Protein AF-A0A6I9SEG3-F1 (afdb_monomer_lite)

Foldseek 3Di:
DAWDDDVVQVVVQVCQCFPDPDVDTGHDHDTDDDPDCDDPLVVQLVVQLVVLVVVLVVPPDDDPPDPNVQVPDPVSSSVVSSVLVVVCVVCVVDDPVPDDPVVVVVVCCVVVVVVVVD

InterPro domains:
  IPR015257 Repressor of RNA polymerase III transcription Maf1 [PF09174] (26-107)
  IPR015257 Repressor of RNA polymerase III transcription Maf1 [PTHR22504] (1-107)
  IPR038564 Repressor of RNA polymerase III transcription Maf1 superfamily [G3DSA:3.40.1000.50] (1-115)

Structure (mmCIF, N/CA/C/O backbone):
data_AF-A0A6I9SEG3-F1
#
_entry.id   AF-A0A6I9SEG3-F1
#
loop_
_atom_site.group_PDB
_atom_site.id
_atom_site.type_symbol
_atom_site.label_atom_id
_atom_site.label_alt_id
_atom_site.label_comp_id
_atom_site.label_asym_id
_atom_site.label_entity_id
_atom_site.label_seq_id
_atom_site.pdbx_PDB_ins_code
_atom_site.Cartn_x
_atom_site.Cartn_y
_atom_site.Cartn_z
_atom_site.occupancy
_atom_site.B_iso_or_equiv
_atom_site.auth_seq_id
_atom_site.auth_comp_id
_atom_site.auth_asym_id
_atom_site.auth_atom_id
_atom_site.pdbx_PDB_model_num
ATOM 1 N N . MET A 1 1 ? -9.961 -2.271 -1.460 1.00 85.06 1 MET A N 1
ATOM 2 C CA . MET A 1 1 ? -9.413 -1.108 -2.186 1.00 85.06 1 MET A CA 1
ATOM 3 C C . MET A 1 1 ? -9.786 -1.243 -3.657 1.00 85.06 1 MET A C 1
ATOM 5 O O . MET A 1 1 ? -9.924 -2.370 -4.115 1.00 85.06 1 MET A O 1
ATOM 9 N N . LYS A 1 2 ? -9.978 -0.153 -4.417 1.00 86.38 2 LYS A N 1
ATOM 10 C CA . LYS A 1 2 ? -10.223 -0.264 -5.876 1.00 86.38 2 LYS A CA 1
ATOM 11 C C . LYS A 1 2 ? -8.982 0.166 -6.651 1.00 86.38 2 LYS A C 1
ATOM 13 O O . LYS A 1 2 ? -8.599 1.328 -6.513 1.00 86.38 2 LYS A O 1
ATOM 18 N N . PHE A 1 3 ? -8.436 -0.730 -7.473 1.00 88.44 3 PHE A N 1
ATOM 19 C CA . PHE A 1 3 ? -7.360 -0.426 -8.417 1.00 88.44 3 PHE A CA 1
ATOM 20 C C . PHE A 1 3 ? -7.751 0.721 -9.357 1.00 88.44 3 PHE A C 1
ATOM 22 O O . PHE A 1 3 ? -8.902 0.827 -9.803 1.00 88.44 3 PHE A O 1
ATOM 29 N N . LEU A 1 4 ? -6.793 1.603 -9.612 1.00 91.12 4 LEU A N 1
ATOM 30 C CA . LEU A 1 4 ? -6.925 2.743 -10.498 1.00 91.12 4 LEU A CA 1
ATOM 31 C C . LEU A 1 4 ? -5.941 2.579 -11.649 1.00 91.12 4 LEU A C 1
ATOM 33 O O . LEU A 1 4 ? -4.731 2.618 -11.446 1.00 91.12 4 LEU A O 1
ATOM 37 N N . GLU A 1 5 ? -6.474 2.469 -12.861 1.00 91.44 5 GLU A N 1
ATOM 38 C CA . GLU A 1 5 ? -5.663 2.615 -14.064 1.00 91.44 5 GLU A CA 1
ATOM 39 C C . GLU A 1 5 ? -5.167 4.059 -14.142 1.00 91.44 5 GLU A C 1
ATOM 41 O O . GLU A 1 5 ? -5.957 5.007 -14.210 1.00 91.44 5 GLU A O 1
ATOM 46 N N . TYR A 1 6 ? -3.849 4.227 -14.090 1.00 92.31 6 TYR A N 1
ATOM 47 C CA . TYR A 1 6 ? -3.211 5.530 -14.148 1.00 92.31 6 TYR A CA 1
A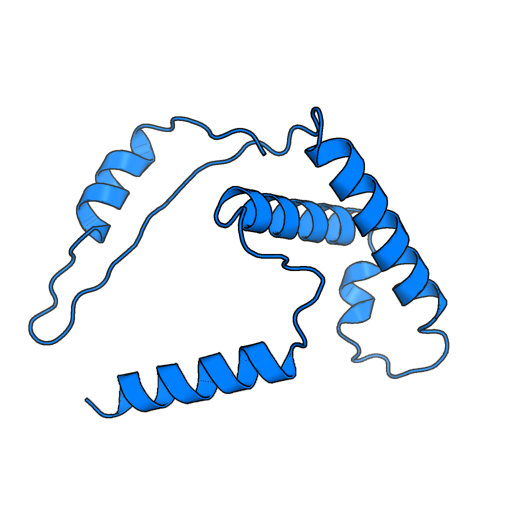TOM 48 C C . TYR A 1 6 ? -2.006 5.457 -15.082 1.00 92.31 6 TYR A C 1
ATOM 50 O O . TYR A 1 6 ? -0.883 5.164 -14.677 1.00 92.31 6 TYR A O 1
ATOM 58 N N . THR A 1 7 ? -2.271 5.758 -16.352 1.00 92.31 7 THR A N 1
ATOM 59 C CA . THR A 1 7 ? -1.322 5.593 -17.460 1.00 92.31 7 THR A CA 1
ATOM 60 C C . THR A 1 7 ? 0.029 6.297 -17.291 1.00 92.31 7 THR A C 1
ATOM 62 O O . THR A 1 7 ? 1.019 5.784 -17.807 1.00 92.31 7 THR A O 1
ATOM 65 N N . PRO A 1 8 ? 0.168 7.424 -16.556 1.00 92.44 8 PRO A N 1
ATOM 66 C CA . PRO A 1 8 ? 1.493 7.998 -16.326 1.00 92.44 8 PRO A CA 1
ATOM 67 C C . PRO A 1 8 ? 2.429 7.123 -15.477 1.00 92.44 8 PRO A C 1
ATOM 69 O O . PRO A 1 8 ? 3.634 7.361 -15.504 1.00 92.44 8 PRO A O 1
ATOM 72 N N . LEU A 1 9 ? 1.915 6.138 -14.728 1.00 95.81 9 LEU A N 1
ATOM 73 C CA . LEU A 1 9 ? 2.760 5.170 -14.017 1.00 95.81 9 LEU A CA 1
ATOM 74 C C . LEU A 1 9 ? 3.311 4.083 -14.948 1.00 95.81 9 LEU A C 1
ATOM 76 O O . LEU A 1 9 ? 4.362 3.530 -14.644 1.00 95.81 9 LEU A O 1
ATOM 80 N N . ASP A 1 10 ? 2.684 3.826 -16.099 1.00 95.06 10 ASP A N 1
ATOM 81 C CA . ASP A 1 10 ? 3.070 2.731 -17.001 1.00 95.06 10 ASP A CA 1
ATOM 82 C C . ASP A 1 10 ? 4.504 2.888 -17.521 1.00 95.06 10 ASP A C 1
ATOM 84 O O . ASP A 1 10 ? 5.260 1.921 -17.577 1.00 95.06 10 ASP A O 1
ATOM 88 N N . SER A 1 11 ? 4.911 4.113 -17.869 1.00 94.31 11 SER A N 1
ATOM 89 C CA . SER A 1 11 ? 6.274 4.381 -18.346 1.00 94.31 11 SER A CA 1
ATOM 90 C C . SER A 1 11 ? 7.321 4.194 -17.247 1.00 94.31 11 SER A C 1
ATOM 92 O O . SER A 1 11 ? 8.426 3.728 -17.524 1.00 94.31 11 SER A O 1
ATOM 94 N N . ILE A 1 12 ? 6.971 4.518 -16.000 1.00 96.19 12 ILE A N 1
ATOM 95 C CA . ILE A 1 12 ? 7.836 4.313 -14.837 1.00 96.19 12 ILE A CA 1
ATOM 96 C C . ILE A 1 12 ? 7.923 2.821 -14.514 1.00 96.19 12 ILE A C 1
ATOM 98 O O . ILE A 1 12 ? 9.017 2.313 -14.291 1.00 96.19 12 ILE A O 1
ATOM 102 N N . ASN A 1 13 ? 6.800 2.106 -14.556 1.00 96.50 13 ASN A N 1
ATOM 103 C CA . ASN A 1 13 ? 6.761 0.662 -14.345 1.00 96.50 13 ASN A CA 1
ATOM 104 C C . ASN A 1 13 ? 7.570 -0.074 -15.410 1.00 96.50 13 ASN A C 1
ATOM 106 O O . ASN A 1 13 ? 8.369 -0.934 -15.067 1.00 96.50 13 ASN A O 1
ATOM 110 N N . LEU A 1 14 ? 7.464 0.324 -16.681 1.00 95.62 14 LEU A N 1
ATOM 111 C CA . LEU A 1 14 ? 8.286 -0.242 -17.752 1.00 95.62 14 LEU A CA 1
ATOM 112 C C . LEU A 1 14 ? 9.785 -0.017 -17.508 1.00 95.62 14 LEU A C 1
ATOM 114 O O . LEU A 1 14 ? 10.595 -0.900 -17.777 1.00 95.62 14 LEU A O 1
ATOM 118 N N . PHE A 1 15 ? 10.162 1.158 -16.997 1.00 95.44 15 PHE A N 1
ATOM 119 C CA . PHE A 1 15 ? 11.548 1.450 -16.640 1.00 95.44 15 PHE A CA 1
ATOM 120 C C . PHE A 1 15 ? 12.036 0.606 -15.450 1.00 95.44 15 PHE A C 1
ATOM 122 O O . PHE A 1 15 ? 13.175 0.142 -15.459 1.00 95.44 15 PHE A O 1
ATOM 129 N N . LEU A 1 16 ? 11.187 0.404 -14.439 1.00 96.38 16 LEU A N 1
ATOM 130 C CA . LEU A 1 16 ? 11.526 -0.307 -13.205 1.00 96.38 16 LEU A CA 1
ATOM 131 C C . LEU A 1 16 ? 11.357 -1.830 -13.282 1.00 96.38 16 LEU A C 1
ATOM 133 O O . LEU A 1 16 ? 11.828 -2.514 -12.379 1.00 96.38 16 LEU A O 1
ATOM 137 N N . ASP A 1 17 ? 10.714 -2.370 -14.318 1.00 95.81 17 ASP A N 1
ATOM 138 C CA . ASP A 1 17 ? 10.405 -3.801 -14.431 1.00 95.81 17 ASP A CA 1
ATOM 139 C C . ASP A 1 17 ? 11.675 -4.675 -14.405 1.00 95.81 17 ASP A C 1
ATOM 141 O O . ASP A 1 17 ? 11.736 -5.683 -13.698 1.00 95.81 17 ASP A O 1
ATOM 145 N N . HIS A 1 18 ? 12.723 -4.252 -15.123 1.00 94.81 18 HIS A N 1
ATOM 146 C CA . HIS A 1 18 ? 14.011 -4.952 -15.206 1.00 94.81 18 HIS A CA 1
ATOM 147 C C . HIS A 1 18 ? 15.180 -3.968 -15.372 1.00 94.81 18 HIS A C 1
ATOM 149 O O . HIS A 1 18 ? 15.936 -4.023 -16.348 1.00 94.81 18 HIS A O 1
ATOM 155 N N . LEU A 1 19 ? 15.345 -3.049 -14.418 1.00 95.56 19 LEU A N 1
ATOM 156 C CA . LEU A 1 19 ? 16.442 -2.084 -14.454 1.00 95.56 19 LEU A CA 1
ATOM 157 C C . LEU A 1 19 ? 17.771 -2.774 -14.109 1.00 95.56 19 LEU A C 1
ATOM 159 O O . LEU A 1 19 ? 18.096 -2.999 -12.944 1.00 95.56 19 LEU A O 1
ATOM 163 N N . ASN A 1 20 ? 18.535 -3.118 -15.143 1.00 95.31 20 ASN A N 1
ATOM 164 C CA . ASN A 1 20 ? 19.813 -3.815 -15.025 1.00 95.31 20 ASN A CA 1
ATOM 165 C C . ASN A 1 20 ? 20.966 -2.834 -14.729 1.00 95.31 20 ASN A C 1
ATOM 167 O O . ASN A 1 20 ? 21.211 -1.907 -15.501 1.00 95.31 20 ASN A O 1
ATOM 171 N N . LEU A 1 21 ? 21.688 -3.069 -13.630 1.00 95.00 21 LEU A N 1
ATOM 172 C CA . LEU A 1 21 ? 22.849 -2.295 -13.174 1.00 95.00 21 LEU A CA 1
ATOM 173 C C . LEU A 1 21 ? 24.175 -3.075 -13.299 1.00 95.00 21 LEU A C 1
ATOM 175 O O . LEU A 1 21 ? 25.167 -2.721 -12.667 1.00 95.00 21 LEU A O 1
ATOM 179 N N . GLY A 1 22 ? 24.202 -4.139 -14.104 1.00 93.25 22 GLY A N 1
ATOM 180 C CA . GLY A 1 22 ? 25.342 -5.035 -14.286 1.00 93.25 22 GLY A CA 1
ATOM 181 C C . GLY A 1 22 ? 25.204 -6.283 -13.421 1.00 93.25 22 GLY A C 1
ATOM 182 O O . GLY A 1 22 ? 24.692 -7.299 -13.882 1.00 93.25 22 GLY A O 1
ATOM 183 N N . GLU A 1 23 ? 25.658 -6.198 -12.172 1.00 93.06 23 GLU A N 1
ATOM 184 C CA . GLU A 1 23 ? 25.646 -7.329 -11.226 1.00 93.06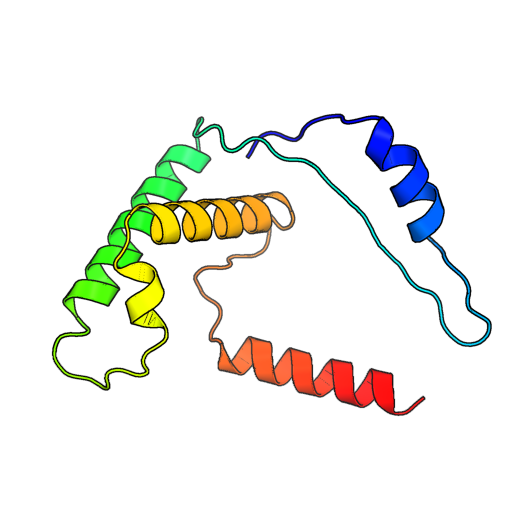 23 GLU A CA 1
ATOM 185 C C . GLU A 1 23 ? 24.315 -7.469 -10.473 1.00 93.06 23 GLU A C 1
ATOM 187 O O . GLU A 1 23 ? 24.002 -8.535 -9.950 1.00 93.06 23 GLU A O 1
ATOM 192 N N . SER A 1 24 ? 23.495 -6.415 -10.487 1.00 89.69 24 SER A N 1
ATOM 193 C CA . SER A 1 24 ? 22.208 -6.360 -9.795 1.00 89.69 24 SER A CA 1
ATOM 194 C C . SER A 1 24 ? 21.107 -5.878 -10.729 1.00 89.69 24 SER A C 1
ATOM 196 O O . SER A 1 24 ? 21.340 -5.094 -11.649 1.00 89.69 24 SER A O 1
ATOM 198 N N . THR A 1 25 ? 19.878 -6.326 -10.480 1.00 93.38 25 THR A N 1
ATOM 199 C CA . THR A 1 25 ? 18.681 -5.843 -11.180 1.00 93.38 25 THR A CA 1
ATOM 200 C C . THR A 1 25 ? 17.717 -5.251 -10.167 1.00 93.38 25 THR A C 1
ATOM 202 O O . THR A 1 25 ? 17.353 -5.913 -9.197 1.00 93.38 25 THR A O 1
ATOM 205 N N . ILE A 1 26 ? 17.292 -4.013 -10.399 1.00 93.75 26 ILE A N 1
ATOM 206 C CA . ILE A 1 26 ? 16.217 -3.387 -9.634 1.00 93.75 26 ILE A CA 1
ATOM 207 C C . ILE A 1 26 ? 14.891 -3.770 -10.286 1.00 93.75 26 ILE A C 1
ATOM 209 O O . ILE A 1 26 ? 14.727 -3.635 -11.500 1.00 93.75 26 ILE A O 1
ATOM 213 N N . LYS A 1 27 ? 13.956 -4.229 -9.452 1.00 94.62 27 LYS A N 1
ATOM 214 C CA . LYS A 1 27 ? 12.556 -4.440 -9.813 1.00 94.62 27 LYS A CA 1
ATOM 215 C C . LYS A 1 27 ? 11.685 -3.499 -9.003 1.00 94.62 27 LYS A C 1
ATOM 217 O O . LYS A 1 27 ? 11.816 -3.434 -7.782 1.00 94.62 27 LYS A O 1
ATOM 222 N N . GLY A 1 28 ? 10.797 -2.786 -9.674 1.00 94.06 28 GLY A N 1
ATOM 223 C CA . GLY A 1 28 ? 9.831 -1.906 -9.038 1.00 94.06 28 GLY A CA 1
ATOM 224 C C . GLY A 1 28 ? 8.514 -1.909 -9.793 1.00 94.06 28 GLY A C 1
ATOM 225 O O . GLY A 1 28 ? 8.477 -2.108 -11.003 1.00 94.06 28 GLY A O 1
ATOM 226 N N . ASN A 1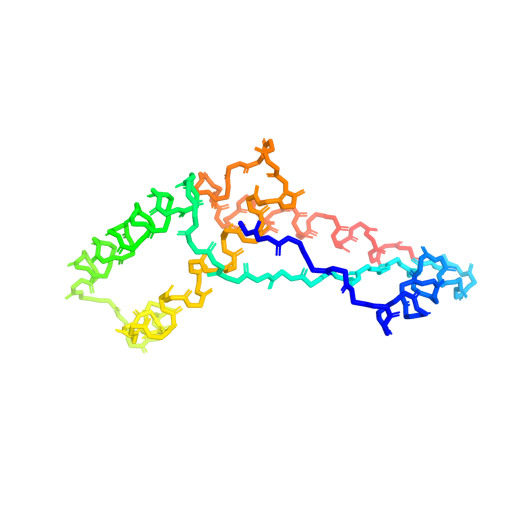 29 ? 7.434 -1.689 -9.054 1.00 94.31 29 ASN A N 1
ATOM 227 C CA . ASN A 1 29 ? 6.093 -1.577 -9.599 1.00 94.31 29 ASN A CA 1
ATOM 228 C C . ASN A 1 29 ? 5.321 -0.540 -8.778 1.00 94.31 29 ASN A C 1
ATOM 230 O O . ASN A 1 29 ? 5.370 -0.543 -7.546 1.00 94.31 29 ASN A O 1
ATOM 234 N N . LEU A 1 30 ? 4.648 0.371 -9.467 1.00 95.19 30 LEU A N 1
ATOM 235 C CA . LEU A 1 30 ? 3.827 1.427 -8.905 1.00 95.19 30 LEU A CA 1
ATOM 236 C C . LEU A 1 30 ? 2.374 1.157 -9.274 1.00 95.19 30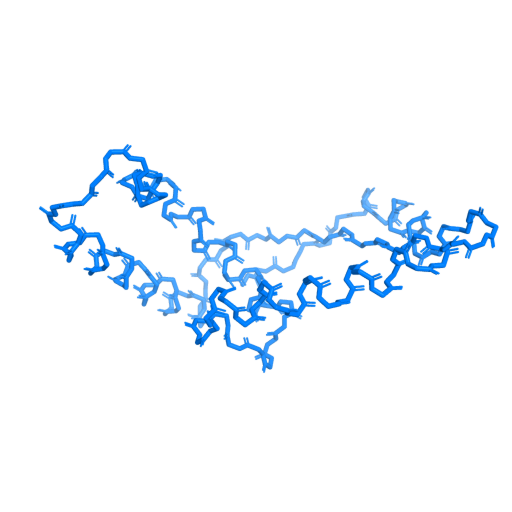 LEU A C 1
ATOM 238 O O . LEU A 1 30 ? 2.004 1.135 -10.448 1.00 95.19 30 LEU A O 1
ATOM 242 N N . GLU A 1 31 ? 1.543 1.019 -8.251 1.00 93.75 31 GLU A N 1
ATOM 243 C CA . GLU A 1 31 ? 0.117 0.756 -8.390 1.00 93.75 31 GLU A CA 1
ATOM 244 C C . GLU A 1 31 ? -0.681 1.803 -7.616 1.00 93.75 31 GLU A C 1
ATOM 246 O O . GLU A 1 31 ? -0.318 2.204 -6.507 1.00 93.75 31 GLU A O 1
ATOM 251 N N . ALA A 1 32 ? -1.782 2.266 -8.207 1.00 92.44 32 ALA A N 1
ATOM 252 C CA . ALA A 1 32 ? -2.650 3.261 -7.599 1.00 92.44 32 ALA A CA 1
ATOM 253 C C . ALA A 1 32 ? -3.954 2.617 -7.124 1.00 92.44 32 ALA A C 1
ATOM 255 O O . ALA A 1 32 ? -4.625 1.890 -7.856 1.00 92.44 32 ALA A O 1
ATOM 256 N N . PHE A 1 33 ? -4.361 2.952 -5.901 1.00 90.50 33 PHE A N 1
ATOM 257 C CA . PHE A 1 33 ? -5.590 2.450 -5.299 1.00 90.50 33 PHE A CA 1
ATO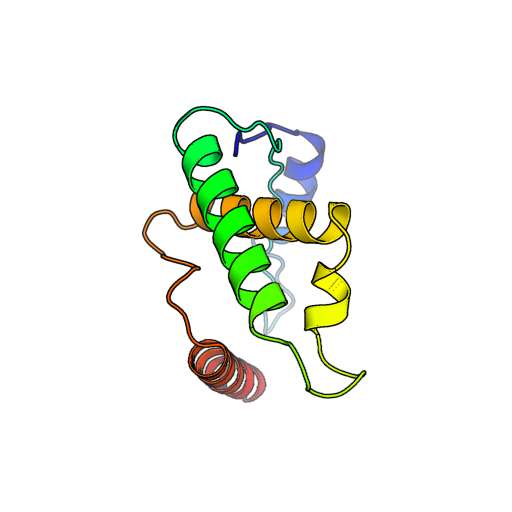M 258 C C . PHE A 1 33 ? -6.435 3.593 -4.745 1.00 90.50 33 PHE A C 1
ATOM 260 O O . PHE A 1 33 ? -5.928 4.535 -4.141 1.00 90.50 33 PHE A O 1
ATOM 267 N N . SER A 1 34 ? -7.756 3.497 -4.907 1.00 88.81 34 SER A N 1
ATOM 268 C CA . SER A 1 34 ? -8.691 4.376 -4.202 1.00 88.81 34 SER A CA 1
ATOM 269 C C . SER A 1 34 ? -9.136 3.769 -2.876 1.00 88.81 34 SER A C 1
ATOM 271 O O . SER A 1 34 ? -9.512 2.594 -2.801 1.00 88.81 34 SER A O 1
ATOM 273 N N . CYS A 1 35 ? -9.197 4.622 -1.856 1.00 82.25 35 CYS A N 1
ATOM 274 C CA . CYS A 1 35 ? -9.585 4.282 -0.489 1.00 82.25 35 CYS A CA 1
ATOM 275 C C . CYS A 1 35 ? -11.108 4.147 -0.280 1.00 82.25 35 CYS A C 1
ATOM 277 O O . CYS A 1 35 ? -11.638 4.517 0.769 1.00 82.25 35 CYS A O 1
ATOM 279 N N . LYS A 1 36 ? -11.862 3.699 -1.293 1.00 79.62 36 LYS A N 1
ATOM 280 C CA . LYS A 1 36 ? -13.321 3.551 -1.173 1.00 79.62 36 LYS A CA 1
ATOM 281 C C . LYS A 1 36 ? -13.656 2.317 -0.327 1.00 79.62 36 LYS A C 1
ATOM 283 O O . LYS A 1 36 ? -13.333 1.202 -0.712 1.00 79.62 36 LYS A O 1
ATOM 288 N N . HIS A 1 37 ? -14.355 2.524 0.790 1.00 71.38 37 HIS A N 1
ATOM 289 C CA . HIS A 1 37 ? -14.825 1.458 1.682 1.00 71.38 37 HIS A CA 1
ATOM 290 C C . HIS A 1 37 ? -16.107 0.801 1.154 1.00 71.38 37 HIS A C 1
ATOM 292 O O . HIS A 1 37 ? -17.215 1.140 1.580 1.00 71.38 37 HIS A O 1
ATOM 298 N N . THR A 1 38 ? -15.983 -0.137 0.221 1.00 74.31 38 THR A N 1
ATOM 299 C CA . THR A 1 38 ? -17.132 -0.893 -0.300 1.00 74.31 38 THR A CA 1
ATOM 300 C C . THR A 1 38 ? -17.004 -2.379 0.007 1.00 74.31 38 THR A C 1
ATOM 302 O O . THR A 1 38 ? -15.916 -2.934 -0.063 1.00 74.31 38 THR A O 1
ATOM 305 N N . GLY A 1 39 ? -18.122 -3.036 0.330 1.00 80.75 39 GLY A N 1
ATOM 306 C CA . GLY A 1 39 ? -18.159 -4.485 0.544 1.00 80.75 39 GLY A CA 1
ATOM 307 C C . GLY A 1 39 ? -17.308 -4.950 1.731 1.00 80.75 39 GLY A C 1
ATOM 308 O O . GLY A 1 39 ? -17.469 -4.456 2.849 1.00 80.75 39 GLY A O 1
ATOM 309 N N . THR A 1 40 ? -16.420 -5.911 1.478 1.00 80.62 40 THR A N 1
ATOM 310 C CA . THR A 1 40 ? -15.530 -6.543 2.466 1.00 80.62 40 THR A CA 1
ATOM 311 C C . THR A 1 40 ? -14.583 -5.544 3.132 1.00 80.62 40 THR A C 1
ATOM 313 O O . THR A 1 40 ? -14.406 -5.608 4.349 1.00 80.62 40 THR A O 1
ATOM 316 N N . ASP A 1 41 ? -14.088 -4.551 2.386 1.00 84.88 41 ASP A N 1
ATOM 317 C CA . ASP A 1 41 ? -13.200 -3.501 2.907 1.00 84.88 41 ASP A CA 1
ATOM 318 C C . ASP A 1 41 ? -13.834 -2.718 4.057 1.00 84.88 41 ASP A C 1
ATOM 320 O O . ASP A 1 41 ? -13.152 -2.337 5.000 1.00 84.88 41 ASP A O 1
ATOM 324 N N . ARG A 1 42 ? -15.152 -2.479 4.000 1.00 88.31 42 ARG A N 1
ATOM 325 C CA . ARG A 1 42 ? -15.866 -1.735 5.049 1.00 88.31 42 ARG A CA 1
ATOM 326 C C . ARG A 1 42 ? -15.918 -2.523 6.356 1.00 88.31 42 ARG A C 1
ATOM 328 O O . ARG A 1 42 ? -15.857 -1.934 7.432 1.00 88.31 42 ARG A O 1
ATOM 335 N N . LYS A 1 43 ? -16.066 -3.848 6.275 1.00 88.62 43 LYS A N 1
ATOM 336 C CA . LYS A 1 43 ? -16.074 -4.713 7.460 1.00 88.62 43 LYS A CA 1
ATOM 337 C C . LYS A 1 43 ? -14.678 -4.769 8.077 1.00 88.62 43 LYS A C 1
ATOM 339 O O . LYS A 1 43 ? -14.549 -4.579 9.282 1.00 88.62 43 LYS A O 1
ATOM 344 N N . LEU A 1 44 ? -13.656 -4.959 7.244 1.00 87.25 44 LEU A N 1
ATOM 345 C CA . LEU A 1 44 ? -12.258 -4.975 7.675 1.00 87.25 44 LEU A CA 1
ATOM 346 C C . LEU A 1 44 ? -11.834 -3.630 8.278 1.00 87.25 44 LEU A C 1
ATOM 348 O O . LEU A 1 44 ? -11.268 -3.616 9.364 1.00 87.25 44 LEU A O 1
ATOM 352 N N . SER A 1 45 ? -12.199 -2.501 7.661 1.00 90.44 45 SER A N 1
ATOM 353 C CA . SER A 1 45 ? -11.875 -1.171 8.197 1.00 90.44 45 SER A CA 1
ATOM 354 C C . SER A 1 45 ? -12.467 -0.929 9.583 1.00 90.44 45 SER A C 1
ATOM 356 O O . SER A 1 45 ? -11.824 -0.321 10.428 1.00 90.44 45 SER A O 1
ATOM 358 N N . LEU A 1 46 ? -13.702 -1.391 9.818 1.00 91.88 46 LEU A N 1
ATOM 359 C CA . LEU A 1 46 ? -14.350 -1.258 11.124 1.00 91.88 46 LEU A CA 1
ATOM 360 C C . LEU A 1 46 ? -13.689 -2.164 12.166 1.00 91.88 46 LEU A C 1
ATOM 362 O O . LEU A 1 46 ? -13.473 -1.721 13.287 1.00 91.88 46 LEU A O 1
ATOM 366 N N . SER A 1 47 ? -13.350 -3.401 11.788 1.00 91.88 47 SER A N 1
ATOM 367 C CA . SER A 1 47 ? -12.636 -4.338 12.663 1.00 91.88 47 SER A CA 1
ATOM 368 C C . SER A 1 47 ? -11.291 -3.767 13.114 1.00 91.88 47 SER A C 1
ATOM 370 O O . SER A 1 47 ? -11.011 -3.758 14.305 1.00 91.88 47 SER A O 1
ATOM 372 N N . LEU A 1 48 ? -10.505 -3.233 12.174 1.00 90.88 48 LEU A N 1
ATOM 373 C CA . LEU A 1 48 ? -9.199 -2.634 12.455 1.00 90.88 48 LEU A CA 1
ATOM 374 C C . LEU A 1 48 ? -9.314 -1.372 13.320 1.00 90.88 48 LEU A C 1
ATOM 376 O O . LEU A 1 48 ? -8.520 -1.178 14.230 1.00 90.88 48 LEU A O 1
ATOM 380 N N . GLU A 1 49 ? -10.308 -0.510 13.076 1.00 92.56 49 GLU A N 1
ATOM 381 C CA . GLU A 1 49 ? -10.520 0.683 13.913 1.00 92.56 49 GLU A CA 1
ATOM 382 C C . GLU A 1 49 ? -10.828 0.300 15.369 1.00 92.56 49 GLU A C 1
ATOM 384 O O . GLU A 1 49 ? -10.323 0.949 16.284 1.00 92.56 49 GLU A O 1
ATOM 389 N N . HIS A 1 50 ? -11.629 -0.750 15.581 1.00 92.25 50 HIS A N 1
ATOM 390 C CA . HIS A 1 50 ? -11.912 -1.279 16.916 1.00 92.25 50 HIS A CA 1
ATOM 391 C C . HIS A 1 50 ? -10.656 -1.835 17.586 1.00 92.25 50 HIS A C 1
ATOM 393 O O . HIS A 1 50 ? -10.348 -1.437 18.702 1.00 92.25 50 HIS A O 1
ATOM 399 N N . GLU A 1 51 ? -9.899 -2.674 16.884 1.00 89.88 51 GLU A N 1
ATOM 400 C CA . GLU A 1 51 ? -8.666 -3.273 17.400 1.00 89.88 51 GLU A CA 1
ATOM 401 C C . GLU A 1 51 ? -7.628 -2.214 17.805 1.00 89.88 51 GLU A C 1
ATOM 403 O O . GLU A 1 51 ? -7.063 -2.273 18.896 1.00 89.88 51 GLU A O 1
ATOM 408 N N . ILE A 1 52 ? -7.440 -1.180 16.978 1.00 89.38 52 ILE A N 1
ATOM 409 C CA . ILE A 1 52 ? -6.536 -0.065 17.291 1.00 89.38 52 ILE A CA 1
ATOM 410 C C . ILE A 1 52 ? -7.008 0.694 18.540 1.00 89.38 52 ILE A C 1
ATOM 412 O O . ILE A 1 52 ? -6.192 1.096 19.368 1.00 89.38 52 ILE A O 1
ATOM 416 N N . LEU A 1 53 ? -8.316 0.928 18.677 1.00 90.00 53 LEU A N 1
ATOM 417 C CA . LEU A 1 53 ? -8.879 1.611 19.844 1.00 90.00 53 LEU A CA 1
ATOM 418 C C . LEU A 1 53 ? -8.748 0.779 21.120 1.00 90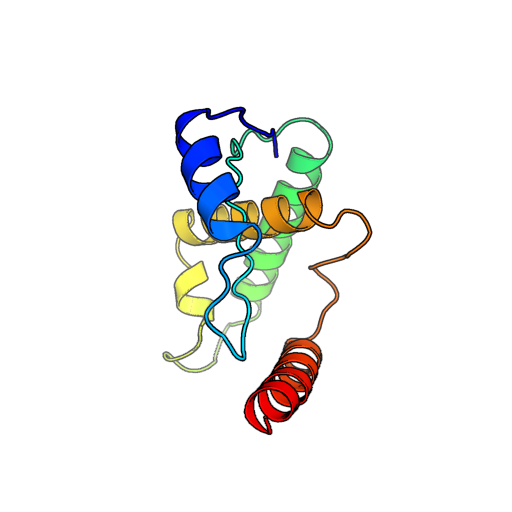.00 53 LEU A C 1
ATOM 420 O O . LEU A 1 53 ? -8.419 1.339 22.165 1.00 90.00 53 LEU A O 1
ATOM 424 N N . ASP A 1 54 ? -8.962 -0.531 21.031 1.00 88.69 54 ASP A N 1
ATOM 425 C CA . ASP A 1 54 ? -8.795 -1.450 22.153 1.00 88.69 54 ASP A CA 1
ATOM 426 C C . ASP A 1 54 ? -7.328 -1.491 22.600 1.00 88.69 54 ASP A C 1
ATOM 428 O O . ASP A 1 54 ? -7.046 -1.399 23.795 1.00 88.69 54 ASP A O 1
ATOM 432 N N . TYR A 1 55 ? -6.389 -1.531 21.650 1.00 83.88 55 TYR A N 1
ATOM 433 C CA . TYR A 1 55 ? -4.954 -1.469 21.927 1.00 83.88 55 TYR A CA 1
ATOM 434 C C . TYR A 1 55 ? -4.546 -0.145 22.597 1.00 83.88 55 TYR A C 1
ATOM 436 O O . TYR A 1 55 ? -3.839 -0.136 23.605 1.00 83.88 55 TYR A O 1
ATOM 444 N N . LEU A 1 56 ? -5.058 0.986 22.097 1.00 84.12 56 LEU A N 1
ATOM 445 C CA . LEU A 1 56 ? -4.846 2.305 22.707 1.00 84.12 56 LEU A CA 1
ATOM 446 C C . LEU A 1 56 ? -5.437 2.400 24.120 1.00 84.12 56 LEU A C 1
ATOM 448 O O . LEU A 1 56 ? -4.841 3.030 24.989 1.00 84.12 56 LEU A O 1
ATOM 452 N N . GLY A 1 57 ? -6.594 1.777 24.359 1.00 81.88 57 GLY A N 1
ATOM 453 C CA . GLY A 1 57 ? -7.237 1.740 25.673 1.00 81.88 57 GLY A CA 1
ATOM 454 C C . GLY A 1 57 ? -6.489 0.883 26.699 1.00 81.88 57 GLY A C 1
ATOM 455 O O . GLY A 1 57 ? -6.540 1.181 27.890 1.00 81.88 57 GLY A O 1
ATOM 456 N N . GLN A 1 58 ? -5.775 -0.152 26.248 1.00 75.56 58 GLN A N 1
ATOM 457 C CA . GLN A 1 58 ? -4.944 -1.023 27.092 1.00 75.56 58 GLN A CA 1
ATOM 458 C C . GLN A 1 58 ? -3.570 -0.410 27.421 1.00 75.56 58 GLN A C 1
ATOM 460 O O . GLN A 1 58 ? -2.958 -0.769 28.423 1.00 75.56 58 GLN A O 1
ATOM 465 N N . SER A 1 59 ? -3.104 0.551 26.618 1.00 64.44 59 SER A N 1
ATOM 466 C CA . SER A 1 59 ? -1.826 1.269 26.753 1.00 64.44 59 SER A CA 1
ATOM 467 C C . SER A 1 59 ? -1.839 2.334 27.874 1.00 64.44 59 SER A C 1
ATOM 469 O O . SER A 1 59 ? -1.392 3.465 27.674 1.00 64.44 59 SER A O 1
ATOM 471 N N . SER A 1 60 ? -2.380 2.028 29.057 1.00 54.66 60 SER A N 1
ATOM 472 C CA . SER A 1 60 ? -2.673 3.060 30.061 1.00 54.66 60 SER A CA 1
ATOM 473 C C . SER A 1 60 ? -1.492 3.529 30.924 1.00 54.66 60 SER A C 1
ATOM 475 O O . SER A 1 60 ? -1.750 4.328 31.817 1.00 54.66 60 SER A O 1
ATOM 477 N N . ASP A 1 61 ? -0.241 3.074 30.734 1.00 58.84 61 ASP A N 1
ATOM 478 C CA . ASP A 1 61 ? 0.849 3.514 31.635 1.00 58.84 61 ASP A CA 1
ATOM 479 C C . ASP A 1 61 ? 2.304 3.276 31.156 1.00 58.84 61 ASP A C 1
ATOM 481 O O . ASP A 1 61 ? 3.173 2.898 31.941 1.00 58.84 61 ASP A O 1
ATOM 485 N N . SER A 1 62 ? 2.637 3.426 29.866 1.00 51.62 62 SER A N 1
ATOM 486 C CA . SER A 1 62 ? 4.000 3.088 29.398 1.00 51.62 62 SER A CA 1
ATOM 487 C C . SER A 1 62 ? 4.583 4.081 28.395 1.00 51.62 62 SER A C 1
ATOM 489 O O . SER A 1 62 ? 4.025 4.281 27.325 1.00 51.62 62 SER A O 1
ATOM 491 N N . ASP A 1 63 ? 5.716 4.660 28.804 1.00 57.00 63 ASP A N 1
ATOM 492 C CA . ASP A 1 63 ? 6.728 5.451 28.092 1.00 57.00 63 ASP A CA 1
ATOM 493 C C . ASP A 1 63 ? 6.275 6.438 26.983 1.00 57.00 63 ASP A C 1
ATOM 495 O O . ASP A 1 63 ? 5.767 6.029 25.936 1.00 57.00 63 ASP A O 1
ATOM 499 N N . PRO A 1 64 ? 6.588 7.747 27.106 1.00 53.94 64 PRO A N 1
ATOM 500 C CA . PRO A 1 64 ? 6.267 8.776 26.106 1.00 53.94 64 PRO A CA 1
ATOM 501 C C . PRO A 1 64 ? 7.017 8.626 24.765 1.00 53.94 64 PRO A C 1
ATOM 503 O O . PRO A 1 64 ? 6.909 9.488 23.904 1.00 53.94 64 PRO A O 1
ATOM 506 N N . SER A 1 65 ? 7.802 7.561 24.574 1.00 55.66 65 SER A N 1
ATOM 507 C CA . SER A 1 65 ? 8.475 7.217 23.313 1.00 55.66 65 SER A CA 1
ATOM 508 C C . SER A 1 65 ? 7.785 6.083 22.543 1.00 55.66 65 SER A C 1
ATOM 510 O O . SER A 1 65 ? 8.307 5.619 21.526 1.00 55.66 65 SER A O 1
ATOM 512 N N . SER A 1 66 ? 6.622 5.620 23.010 1.00 62.22 66 SER A N 1
ATOM 513 C CA . SER A 1 66 ? 5.904 4.512 22.390 1.00 62.22 66 SER A CA 1
ATOM 514 C C . SER A 1 66 ? 5.351 4.894 20.999 1.00 62.22 66 SER A C 1
ATOM 516 O O . SER A 1 66 ? 4.642 5.899 20.881 1.00 62.22 66 SER A O 1
ATOM 518 N N . PRO A 1 67 ? 5.573 4.080 19.939 1.00 64.19 67 PRO A N 1
ATOM 519 C CA . PRO A 1 67 ? 5.033 4.300 18.582 1.00 64.19 67 PRO A CA 1
ATOM 520 C C . PRO A 1 67 ? 3.503 4.467 18.526 1.00 64.19 67 PRO A C 1
ATOM 522 O O . PRO A 1 67 ? 2.936 4.918 17.531 1.00 64.19 67 PRO A O 1
ATOM 525 N N . VAL A 1 68 ? 2.833 4.098 19.613 1.00 69.12 68 VAL A N 1
ATOM 526 C CA . VAL A 1 68 ? 1.393 4.168 19.837 1.00 69.12 68 VAL A CA 1
ATOM 527 C C . VAL A 1 68 ? 0.878 5.609 19.865 1.00 69.12 68 VAL A C 1
ATOM 529 O O . VAL A 1 68 ? -0.260 5.859 19.461 1.00 69.12 68 VAL A O 1
ATOM 532 N N . GLU A 1 69 ? 1.716 6.585 20.234 1.00 71.12 69 GLU A N 1
ATOM 533 C CA . GLU A 1 69 ? 1.331 8.002 20.240 1.00 71.12 69 GLU A CA 1
ATOM 534 C C . GLU A 1 69 ? 0.931 8.491 18.837 1.00 71.12 69 GLU A C 1
ATOM 536 O O . GLU A 1 69 ? -0.015 9.273 18.692 1.00 71.12 69 GLU A O 1
ATOM 541 N N . TYR A 1 70 ? 1.545 7.951 17.777 1.00 78.44 70 TYR A N 1
ATOM 542 C CA . TYR A 1 70 ? 1.181 8.279 16.396 1.00 78.44 70 TYR A CA 1
ATOM 543 C C . TYR A 1 70 ? -0.239 7.838 16.031 1.00 78.44 70 TYR A C 1
ATOM 545 O O . TYR A 1 70 ? -0.839 8.435 15.135 1.00 78.44 70 TYR A O 1
ATOM 553 N N . LEU A 1 71 ? -0.804 6.848 16.731 1.00 84.56 71 LEU A N 1
ATOM 554 C CA . LEU A 1 71 ? -2.165 6.343 16.529 1.00 84.56 71 LEU A CA 1
ATOM 555 C C . LEU A 1 71 ? -3.218 7.094 17.357 1.00 84.56 71 LEU A C 1
ATOM 557 O O . LEU A 1 71 ? -4.414 6.860 17.185 1.00 84.56 71 LEU A O 1
ATOM 561 N N . SER A 1 72 ? -2.822 8.053 18.197 1.00 83.19 72 SER A N 1
ATOM 562 C CA . SER A 1 72 ? -3.767 8.896 18.945 1.00 83.19 72 SER A CA 1
ATOM 563 C C . SER A 1 72 ? -4.710 9.672 18.011 1.00 83.19 72 SER A C 1
ATOM 565 O O . SER A 1 72 ? -5.923 9.769 18.239 1.00 83.19 72 SER A O 1
ATOM 567 N N . SER A 1 73 ? -4.181 10.175 16.890 1.00 90.31 73 SER A N 1
ATOM 568 C CA . SER A 1 73 ? -4.961 10.940 15.920 1.00 90.31 73 SER A CA 1
ATOM 569 C C . SER A 1 73 ? -5.840 10.033 15.051 1.00 90.31 73 SER A C 1
ATOM 571 O O . SER A 1 73 ? -5.409 9.009 14.515 1.00 90.31 73 SER A O 1
ATOM 573 N N . ARG A 1 74 ? -7.095 10.445 14.833 1.00 91.00 74 ARG A N 1
ATOM 574 C CA . ARG A 1 74 ? -8.025 9.736 13.936 1.00 91.00 74 ARG A CA 1
ATOM 575 C C . ARG A 1 74 ? -7.499 9.649 12.499 1.00 91.00 74 ARG A C 1
ATOM 577 O O . ARG A 1 74 ? -7.756 8.669 11.807 1.00 91.00 74 ARG A O 1
ATOM 584 N N . SER A 1 75 ? -6.787 10.674 12.032 1.00 90.94 75 SER A N 1
ATOM 585 C CA . SER A 1 75 ? -6.185 10.689 10.695 1.00 90.94 75 SER A CA 1
ATOM 586 C C . SER A 1 75 ? -5.125 9.605 10.537 1.00 90.94 75 SER A C 1
ATOM 588 O O . SER A 1 75 ? -5.166 8.889 9.542 1.00 90.94 75 SER A O 1
ATOM 590 N N . SER A 1 76 ? -4.236 9.443 11.519 1.00 91.44 76 SER A N 1
ATOM 591 C CA . SER A 1 76 ? -3.187 8.420 11.482 1.00 91.44 76 SER A CA 1
ATOM 592 C C . SER A 1 76 ? -3.771 7.013 11.492 1.00 91.44 76 SER A C 1
ATOM 594 O O . SER A 1 76 ? -3.371 6.187 10.678 1.00 91.44 76 SER A O 1
ATOM 596 N N . ARG A 1 77 ? -4.776 6.760 12.343 1.00 91.94 77 ARG A N 1
ATOM 597 C CA . ARG A 1 77 ? -5.487 5.470 12.375 1.00 91.94 77 ARG A CA 1
ATOM 598 C C . ARG A 1 77 ? -6.122 5.149 11.033 1.00 91.94 77 ARG A C 1
ATOM 600 O O . ARG A 1 77 ? -5.942 4.059 10.504 1.00 91.94 77 ARG A O 1
ATOM 607 N N . ARG A 1 78 ? -6.773 6.141 10.418 1.00 92.12 78 ARG A N 1
ATOM 608 C CA . ARG A 1 78 ? -7.353 5.976 9.084 1.00 92.12 78 ARG A CA 1
ATOM 609 C C . ARG A 1 78 ? -6.291 5.692 8.018 1.00 92.12 78 ARG A C 1
ATOM 611 O O . ARG A 1 78 ? -6.539 4.878 7.137 1.00 92.12 78 ARG A O 1
ATOM 618 N N . THR A 1 79 ? -5.128 6.339 8.093 1.00 92.44 79 THR A N 1
ATOM 619 C CA . THR A 1 79 ? -3.995 6.048 7.202 1.00 92.44 79 THR A CA 1
ATOM 620 C C . THR A 1 79 ? -3.505 4.614 7.383 1.00 92.44 79 THR A C 1
ATOM 622 O O . THR A 1 79 ? -3.383 3.908 6.389 1.00 92.44 79 THR A O 1
ATOM 625 N N . LEU A 1 80 ? -3.296 4.159 8.623 1.00 91.06 80 LEU A N 1
ATOM 626 C CA . LEU A 1 80 ? -2.886 2.781 8.908 1.00 91.06 80 LEU A CA 1
ATOM 627 C C . LEU A 1 80 ? -3.894 1.770 8.350 1.00 91.06 80 LEU A C 1
ATOM 629 O O . LEU A 1 80 ? -3.507 0.838 7.653 1.00 91.06 80 LEU A O 1
ATOM 633 N N . ILE A 1 81 ? -5.191 2.001 8.566 1.00 91.81 81 ILE A N 1
ATOM 634 C CA . ILE A 1 81 ? -6.255 1.157 8.008 1.00 91.81 81 ILE A CA 1
ATOM 635 C C . ILE A 1 81 ? -6.160 1.091 6.480 1.00 91.81 81 ILE A C 1
ATOM 637 O O . ILE A 1 81 ? -6.266 0.011 5.907 1.00 91.81 81 ILE A O 1
ATOM 641 N N . TYR A 1 82 ? -5.926 2.217 5.799 1.00 92.38 82 TYR A N 1
ATOM 642 C CA . TYR A 1 82 ? -5.751 2.205 4.345 1.00 92.38 82 TYR A CA 1
ATOM 643 C C . TYR A 1 82 ? -4.510 1.441 3.895 1.00 92.38 82 TYR A C 1
ATOM 645 O O . TYR A 1 82 ? -4.575 0.760 2.872 1.00 92.38 82 TYR A O 1
ATOM 653 N N . LEU A 1 83 ? -3.409 1.515 4.642 1.00 91.31 83 LEU A N 1
ATOM 654 C CA . LEU A 1 83 ? -2.204 0.741 4.347 1.00 91.31 83 LEU A CA 1
ATOM 655 C C . LEU A 1 83 ? -2.478 -0.761 4.472 1.00 91.31 83 LEU A C 1
ATOM 657 O O . LEU A 1 83 ? -2.234 -1.497 3.520 1.00 91.31 83 LEU A O 1
ATOM 661 N N . VAL A 1 84 ? -3.088 -1.202 5.576 1.00 90.62 84 VAL A N 1
ATOM 662 C CA . VAL A 1 84 ? -3.438 -2.618 5.795 1.00 90.62 84 VAL A CA 1
ATOM 663 C C . VAL A 1 84 ? -4.410 -3.126 4.729 1.00 90.62 84 VAL A C 1
ATOM 665 O O . VAL A 1 84 ? -4.213 -4.206 4.174 1.00 90.62 84 VAL A O 1
ATOM 668 N N . LEU A 1 85 ? -5.432 -2.341 4.373 1.00 90.62 85 LEU A N 1
ATOM 669 C CA . LEU A 1 85 ? -6.364 -2.701 3.296 1.00 90.62 85 LEU A CA 1
ATOM 670 C C . LEU A 1 85 ? -5.690 -2.757 1.919 1.00 90.62 85 LEU A C 1
ATOM 672 O O . LEU A 1 85 ? -6.132 -3.517 1.060 1.00 90.62 85 LEU A O 1
ATOM 676 N N . THR A 1 86 ? -4.655 -1.947 1.689 1.00 90.31 86 THR A N 1
ATOM 677 C CA . THR A 1 86 ? -3.864 -2.002 0.450 1.00 90.31 86 THR A CA 1
ATOM 678 C C . THR A 1 86 ? -3.066 -3.298 0.402 1.00 90.31 86 THR A C 1
ATOM 680 O O . THR A 1 86 ? -3.177 -4.032 -0.573 1.00 90.31 86 THR A O 1
ATOM 683 N N . LEU A 1 87 ? -2.362 -3.636 1.484 1.00 89.38 87 LEU A N 1
ATOM 684 C CA . LEU A 1 87 ? -1.607 -4.884 1.596 1.00 89.38 87 LEU A CA 1
ATOM 685 C C . LEU A 1 87 ? -2.506 -6.116 1.442 1.00 89.38 87 LEU A C 1
ATOM 687 O O . LEU A 1 87 ? -2.208 -6.989 0.636 1.00 89.38 87 LEU A O 1
ATOM 691 N N . SER A 1 88 ? -3.661 -6.127 2.114 1.00 88.50 88 SER A N 1
ATOM 692 C CA . SER A 1 88 ? -4.654 -7.209 2.011 1.00 88.50 88 SER A CA 1
ATOM 693 C C . SER A 1 88 ? -5.196 -7.384 0.588 1.00 88.50 88 SER A C 1
ATOM 695 O O . SER A 1 88 ? -5.639 -8.464 0.215 1.00 88.50 88 SER A O 1
ATOM 697 N N . HIS A 1 89 ? -5.210 -6.315 -0.212 1.00 87.44 89 HIS A N 1
ATOM 698 C CA . HIS A 1 89 ? -5.617 -6.393 -1.611 1.00 87.44 89 HIS A CA 1
ATOM 699 C C . HIS A 1 89 ? -4.488 -6.904 -2.513 1.00 87.44 89 HIS A C 1
ATOM 701 O O . HIS A 1 89 ? -4.759 -7.663 -3.438 1.00 87.44 89 HIS A O 1
ATOM 707 N N . MET A 1 90 ? -3.244 -6.495 -2.245 1.00 87.25 90 MET A N 1
ATOM 708 C CA . MET A 1 90 ? -2.065 -6.943 -2.994 1.00 87.25 90 MET A CA 1
ATOM 709 C C . MET A 1 90 ? -1.728 -8.414 -2.717 1.00 87.25 90 MET A C 1
ATOM 711 O O . MET A 1 90 ? -1.297 -9.122 -3.622 1.00 87.25 90 MET A O 1
ATOM 715 N N . TYR A 1 91 ? -1.966 -8.881 -1.489 1.00 88.81 91 TYR A N 1
ATOM 716 C CA . TYR A 1 91 ? -1.666 -10.239 -1.039 1.00 88.81 91 TYR A CA 1
ATOM 717 C C . TYR A 1 91 ? -2.890 -10.837 -0.323 1.00 88.81 91 TYR A C 1
ATOM 719 O O . TYR A 1 91 ? -2.925 -10.885 0.906 1.00 88.81 91 TYR A O 1
ATOM 727 N N . PRO A 1 92 ? -3.923 -11.274 -1.069 1.00 87.50 92 PRO A N 1
ATOM 728 C CA . PRO A 1 92 ? -5.185 -11.741 -0.487 1.00 87.50 92 PRO A CA 1
ATOM 729 C C . PRO A 1 92 ? -5.051 -13.043 0.313 1.00 87.50 92 PRO A C 1
ATOM 731 O O . PRO A 1 92 ? -5.888 -13.321 1.168 1.00 87.50 92 PRO A O 1
ATOM 734 N N . ASP A 1 93 ? -4.000 -13.818 0.044 1.00 87.94 93 ASP A N 1
ATOM 735 C CA . ASP A 1 93 ? -3.690 -15.065 0.748 1.00 87.94 93 ASP A CA 1
ATOM 736 C C . ASP A 1 93 ? -2.880 -14.827 2.036 1.00 87.94 93 ASP A C 1
ATOM 738 O O . ASP A 1 93 ? -2.511 -15.781 2.719 1.00 87.94 93 ASP A O 1
ATOM 742 N N . TYR A 1 94 ? -2.588 -13.563 2.363 1.00 83.94 94 TYR A N 1
ATOM 743 C CA . TYR A 1 94 ? -1.770 -13.173 3.501 1.00 83.94 94 TYR A CA 1
ATOM 744 C C . TYR A 1 94 ? -2.575 -12.385 4.536 1.00 83.94 94 TYR A C 1
ATOM 746 O O . TYR A 1 94 ? -3.168 -11.351 4.219 1.00 83.94 94 TYR A O 1
ATOM 754 N N . ASP A 1 95 ? -2.575 -12.843 5.791 1.00 84.06 95 ASP A N 1
ATOM 755 C CA . ASP A 1 95 ? -3.239 -12.130 6.884 1.00 84.06 95 ASP A CA 1
ATOM 756 C C . ASP A 1 95 ? -2.263 -11.207 7.625 1.00 84.06 95 ASP A C 1
ATOM 758 O O . ASP A 1 95 ? -1.560 -11.610 8.548 1.00 84.06 95 ASP A O 1
ATOM 762 N N . PHE A 1 96 ? -2.270 -9.927 7.253 1.00 81.31 96 PHE A N 1
ATOM 763 C CA . PHE A 1 96 ? -1.430 -8.885 7.862 1.00 81.31 96 PHE A CA 1
ATOM 764 C C . PHE A 1 96 ? -1.790 -8.538 9.318 1.00 81.31 96 PHE A C 1
ATOM 766 O O . PHE A 1 96 ? -1.201 -7.617 9.881 1.00 81.31 96 PHE A O 1
ATOM 773 N N . ARG A 1 97 ? -2.777 -9.212 9.922 1.00 75.31 97 ARG A N 1
ATOM 774 C CA . ARG A 1 97 ? -3.173 -9.009 11.326 1.00 75.31 97 ARG A CA 1
ATOM 775 C C . ARG A 1 97 ? -2.482 -9.974 12.286 1.00 75.31 97 ARG A C 1
ATOM 777 O O . ARG A 1 97 ? -2.366 -9.659 13.462 1.00 75.31 97 ARG A O 1
ATOM 784 N N . GLU A 1 98 ? -2.061 -11.143 11.807 1.00 67.00 98 GLU A N 1
ATOM 785 C CA . GLU A 1 98 ? -1.548 -12.227 12.661 1.00 67.00 98 GLU A CA 1
ATOM 786 C C . GLU A 1 98 ? -0.016 -12.258 12.765 1.00 67.00 98 GLU A C 1
ATOM 788 O O . GLU A 1 98 ? 0.536 -13.088 13.484 1.00 67.00 98 GLU A O 1
ATOM 793 N N . GLU A 1 99 ? 0.692 -11.374 12.062 1.00 65.75 99 GLU A N 1
ATOM 794 C CA . GLU A 1 99 ? 2.148 -11.438 12.004 1.00 65.75 99 GLU A CA 1
ATOM 795 C C . GLU A 1 99 ? 2.818 -10.667 13.147 1.00 65.75 99 GLU A C 1
ATOM 797 O O . GLU A 1 99 ? 2.673 -9.451 13.292 1.00 65.75 99 GLU A O 1
ATOM 802 N N . GLU A 1 100 ? 3.608 -11.380 13.952 1.00 66.38 100 GLU A N 1
ATOM 803 C CA . GLU A 1 100 ? 4.446 -10.751 14.965 1.00 66.38 100 GLU A CA 1
ATOM 804 C C . GLU A 1 100 ? 5.603 -9.995 14.304 1.00 66.38 100 GLU A C 1
ATOM 806 O O . GLU A 1 100 ? 6.353 -10.544 13.493 1.00 66.38 100 GLU A O 1
ATOM 811 N N . TRP A 1 101 ? 5.801 -8.742 14.720 1.00 67.00 101 TRP A N 1
ATOM 812 C CA . TRP A 1 101 ? 6.908 -7.885 14.279 1.00 67.00 101 TRP A CA 1
ATOM 813 C C . TRP A 1 101 ? 8.277 -8.579 14.333 1.00 67.00 101 TRP A C 1
ATOM 815 O O . TRP A 1 101 ? 9.111 -8.375 13.454 1.00 67.00 101 TRP A O 1
ATOM 825 N N . GLU A 1 102 ? 8.502 -9.433 15.331 1.00 70.44 102 GLU A N 1
ATOM 826 C CA . GLU A 1 102 ? 9.754 -10.179 15.479 1.00 70.44 102 GLU A CA 1
ATOM 827 C C . GLU A 1 102 ? 9.968 -11.206 14.360 1.00 70.44 102 GLU A C 1
ATOM 829 O O . GLU A 1 102 ? 11.096 -11.394 13.908 1.00 70.44 102 GLU A O 1
ATOM 834 N N . THR A 1 103 ? 8.892 -11.805 13.845 1.00 74.94 103 THR A N 1
ATOM 835 C CA . THR A 1 103 ? 8.962 -12.736 12.710 1.00 74.94 103 THR A CA 1
ATOM 836 C C . THR A 1 103 ? 9.303 -11.979 11.429 1.00 74.94 103 THR A C 1
ATOM 838 O O . THR A 1 103 ? 10.234 -12.362 10.717 1.00 74.94 103 THR A O 1
ATOM 841 N N . PHE A 1 104 ? 8.636 -10.845 11.185 1.00 72.12 104 PHE A N 1
ATOM 842 C CA . PHE A 1 104 ? 8.951 -9.973 10.051 1.00 72.12 104 PHE A CA 1
ATOM 843 C C . PHE A 1 104 ? 10.402 -9.477 10.105 1.00 72.12 104 PHE A C 1
ATOM 845 O O . PHE A 1 104 ? 11.123 -9.525 9.109 1.00 72.12 104 PHE A O 1
ATOM 852 N N . LYS A 1 105 ? 10.858 -9.032 11.279 1.00 75.44 105 LYS A N 1
ATOM 853 C CA . LYS A 1 105 ? 12.225 -8.549 11.487 1.00 75.44 105 LYS A CA 1
ATOM 854 C C . LYS A 1 105 ? 13.255 -9.651 11.265 1.00 75.44 105 LYS A C 1
ATOM 856 O O . LYS A 1 105 ? 14.250 -9.414 10.591 1.00 75.44 105 LYS A O 1
ATOM 861 N N . GLN A 1 106 ? 13.003 -10.860 11.762 1.00 78.12 106 GLN A N 1
ATOM 862 C CA . GLN A 1 106 ? 13.894 -11.997 11.550 1.00 78.12 106 GLN A CA 1
ATOM 863 C C . GLN A 1 106 ? 13.992 -12.379 10.066 1.00 78.12 106 GLN A C 1
ATOM 865 O O . GLN A 1 106 ? 15.091 -12.645 9.577 1.00 78.12 106 GLN A O 1
ATOM 870 N N . ILE A 1 107 ? 12.868 -12.371 9.343 1.00 75.69 107 ILE A N 1
ATOM 871 C CA . ILE A 1 107 ? 12.817 -12.561 7.887 1.00 75.69 107 ILE A CA 1
ATOM 872 C C . ILE A 1 107 ? 13.645 -11.473 7.202 1.00 75.69 107 ILE A C 1
ATOM 874 O O . ILE A 1 107 ? 14.579 -11.787 6.466 1.00 75.69 107 ILE A O 1
ATOM 878 N N . TYR A 1 108 ? 13.350 -10.204 7.481 1.00 76.00 108 TYR A N 1
ATOM 879 C CA . TYR A 1 108 ? 14.042 -9.066 6.887 1.00 76.00 108 TYR A CA 1
ATOM 880 C C . TYR A 1 108 ? 15.551 -9.129 7.123 1.00 76.00 108 TYR A C 1
ATOM 882 O O . TYR A 1 108 ? 16.319 -9.049 6.168 1.00 76.00 108 TYR A O 1
ATOM 890 N N . ASP A 1 109 ? 15.974 -9.333 8.369 1.00 79.25 109 ASP A N 1
ATOM 891 C CA . ASP A 1 109 ? 17.384 -9.418 8.722 1.00 79.25 109 ASP A CA 1
ATOM 892 C C . ASP A 1 109 ? 18.043 -10.600 8.007 1.00 79.25 109 ASP A C 1
ATOM 894 O O . ASP A 1 109 ? 19.107 -10.429 7.429 1.00 79.25 109 ASP A O 1
ATOM 898 N N . THR A 1 110 ? 17.402 -11.770 7.946 1.00 80.44 110 THR A N 1
ATOM 899 C CA . THR A 1 110 ? 17.958 -12.947 7.253 1.00 80.44 110 THR A CA 1
ATOM 900 C C . THR A 1 110 ? 18.134 -12.690 5.753 1.00 80.44 110 THR A C 1
ATOM 902 O O . THR A 1 110 ? 19.234 -12.851 5.225 1.00 80.44 110 THR A O 1
ATOM 905 N N . TYR A 1 111 ? 17.084 -12.232 5.065 1.00 73.19 111 TYR A N 1
ATOM 906 C CA . TYR A 1 111 ? 17.118 -12.029 3.614 1.00 73.19 111 TYR A CA 1
ATOM 907 C C . TYR A 1 111 ? 17.980 -10.830 3.198 1.00 73.19 111 TYR A C 1
ATOM 909 O O . TYR A 1 111 ? 18.672 -10.898 2.182 1.00 73.19 111 TYR A O 1
ATOM 917 N N . LEU A 1 112 ? 17.987 -9.739 3.972 1.00 70.94 112 LEU A N 1
ATOM 918 C CA . LEU A 1 112 ? 18.820 -8.575 3.672 1.00 70.94 112 LEU A CA 1
ATOM 919 C C . LEU A 1 112 ? 20.307 -8.880 3.894 1.00 70.94 112 LEU A C 1
ATOM 921 O O . LEU A 1 112 ? 21.141 -8.457 3.095 1.00 70.94 112 LEU A O 1
ATOM 925 N N . PHE A 1 113 ? 20.655 -9.636 4.942 1.00 64.69 113 PHE A N 1
ATOM 926 C CA . PHE A 1 113 ? 22.047 -10.022 5.195 1.00 64.69 113 PHE A CA 1
ATOM 927 C C . PHE A 1 113 ? 22.577 -10.988 4.131 1.00 64.69 113 PHE A C 1
ATOM 929 O O . PHE A 1 113 ? 23.749 -10.918 3.762 1.00 64.69 113 PHE A O 1
ATOM 936 N N . GLU A 1 114 ? 21.725 -11.878 3.618 1.00 65.75 114 GLU A N 1
ATOM 937 C CA . GLU A 1 114 ? 22.061 -12.744 2.486 1.00 65.75 114 GLU A CA 1
ATOM 938 C C . GLU A 1 114 ? 22.238 -11.948 1.189 1.00 65.75 114 GLU A C 1
ATOM 940 O O . GLU A 1 114 ? 23.216 -12.166 0.474 1.00 65.75 114 GLU A O 1
ATOM 945 N N . ALA A 1 115 ? 21.363 -10.975 0.921 1.00 61.44 115 ALA A N 1
ATOM 946 C CA . ALA A 1 115 ? 21.483 -10.095 -0.241 1.00 61.44 115 ALA A CA 1
ATOM 947 C C . ALA A 1 115 ? 22.730 -9.190 -0.187 1.00 61.44 115 ALA A C 1
ATOM 949 O O . ALA A 1 115 ? 23.297 -8.874 -1.227 1.00 61.44 115 ALA A O 1
ATOM 950 N N . ALA A 1 116 ? 23.180 -8.799 1.010 1.00 61.75 116 ALA A N 1
ATOM 951 C CA . ALA A 1 116 ? 24.370 -7.967 1.218 1.00 61.75 116 ALA A CA 1
ATOM 952 C C . ALA A 1 116 ? 25.705 -8.744 1.196 1.00 61.75 116 ALA A C 1
ATOM 954 O O . ALA A 1 116 ? 26.767 -8.138 1.332 1.00 61.75 116 ALA A O 1
ATOM 955 N N . ARG A 1 117 ? 25.672 -10.080 1.078 1.00 61.53 117 ARG A N 1
ATOM 956 C CA . ARG A 1 117 ? 26.867 -10.947 1.014 1.00 61.53 117 ARG A CA 1
ATOM 957 C C . ARG A 1 117 ? 27.390 -11.194 -0.407 1.00 61.53 117 ARG A C 1
ATOM 959 O O . ARG A 1 117 ? 28.341 -11.966 -0.553 1.00 61.53 117 ARG A O 1
ATOM 966 N N . ILE A 1 118 ? 26.762 -10.583 -1.408 1.00 49.31 118 ILE A N 1
ATOM 967 C CA . ILE A 1 118 ? 27.164 -10.594 -2.820 1.00 49.31 118 ILE A CA 1
ATOM 968 C C . ILE A 1 118 ? 27.907 -9.290 -3.101 1.00 49.31 118 ILE A C 1
ATOM 970 O O . ILE A 1 118 ? 29.011 -9.380 -3.679 1.00 49.31 118 ILE A O 1
#

Radius of gyration: 18.27 Å; chains: 1; bounding box: 45×26×50 Å

Secondary structure (DSSP, 8-state):
-EEE--GGGHHHHHHHTTEE-SS-EE-----EEE----THHHHHHHHHHHHHHHHHHH--S--TT-GGGGGSSHHHHHHHHHHHHHHHHH-TT--TTS--HHHHHHHHHHHHHHHTT-

Sequence (118 aa):
MKFLEYTPLDSINLFLDHLNLGESTIKGNLEAFSCKHTGTDRKLSLSLEHEILDYLGQSSDSDPSSPVEYLSSRSSRRTLIYLVLTLSHMYPDYDFREEEWETFKQIYDTYLFEAARI

pLDDT: mean 83.1, std 12.06, range [49.31, 96.5]

Organism: Elaeis guineensis var. tenera (NCBI:txid51953)